Protein AF-A0A732BPU2-F1 (afdb_monomer)

Structure (mmCIF, N/CA/C/O backbone):
data_AF-A0A732BPU2-F1
#
_entry.id   AF-A0A732BPU2-F1
#
loop_
_atom_site.group_PDB
_atom_site.id
_atom_site.type_symbol
_atom_site.label_atom_id
_atom_site.label_alt_id
_atom_site.label_comp_id
_atom_site.label_asym_id
_atom_site.label_entity_id
_atom_site.label_seq_id
_atom_site.pdbx_PDB_ins_code
_atom_site.Cartn_x
_atom_site.Cartn_y
_atom_site.Cartn_z
_atom_site.occupancy
_atom_site.B_iso_or_equiv
_atom_site.auth_seq_id
_atom_site.auth_comp_id
_atom_site.auth_asym_id
_atom_site.auth_atom_id
_atom_site.pdbx_PDB_model_num
ATOM 1 N N . MET A 1 1 ? 7.974 29.650 -6.935 1.00 37.72 1 MET A N 1
ATOM 2 C CA . MET A 1 1 ? 8.463 28.492 -6.153 1.00 37.72 1 MET A CA 1
ATOM 3 C C . MET A 1 1 ? 8.157 27.228 -6.940 1.00 37.72 1 MET A C 1
ATOM 5 O O . MET A 1 1 ? 6.991 26.976 -7.203 1.00 37.72 1 MET A O 1
ATOM 9 N N . ARG A 1 2 ? 9.172 26.484 -7.398 1.00 38.28 2 ARG A N 1
ATOM 10 C CA . ARG A 1 2 ? 8.948 25.173 -8.027 1.00 38.28 2 ARG A CA 1
ATOM 11 C C . ARG A 1 2 ? 8.630 24.181 -6.912 1.00 38.28 2 ARG A C 1
ATOM 13 O O . ARG A 1 2 ? 9.453 23.997 -6.023 1.00 38.28 2 ARG A O 1
ATOM 20 N N . VAL A 1 3 ? 7.443 23.581 -6.933 1.00 41.69 3 VAL A N 1
ATOM 21 C CA . VAL A 1 3 ? 7.089 22.493 -6.014 1.00 41.69 3 VAL A CA 1
ATOM 22 C C . VAL A 1 3 ? 7.756 21.226 -6.548 1.00 41.69 3 VAL A C 1
ATOM 24 O O . VAL A 1 3 ? 7.152 20.431 -7.258 1.00 41.69 3 VAL A O 1
ATOM 27 N N . SER A 1 4 ? 9.052 21.074 -6.289 1.00 44.72 4 SER A N 1
ATOM 28 C CA . SER A 1 4 ? 9.785 19.827 -6.514 1.00 44.72 4 SER A CA 1
ATOM 29 C C . SER A 1 4 ? 9.447 18.868 -5.376 1.00 44.72 4 SER A C 1
ATOM 31 O O . SER A 1 4 ? 10.200 18.735 -4.417 1.00 44.72 4 SER A O 1
ATOM 33 N N . GLY A 1 5 ? 8.256 18.282 -5.430 1.00 47.84 5 GLY A N 1
ATOM 34 C CA . GLY A 1 5 ? 7.765 17.367 -4.409 1.00 47.84 5 GLY A CA 1
ATOM 35 C C . GLY A 1 5 ? 7.373 16.035 -5.018 1.00 47.84 5 GLY A C 1
ATOM 36 O O . GLY A 1 5 ? 6.200 15.680 -4.957 1.00 47.84 5 GLY A O 1
ATOM 37 N N . SER A 1 6 ? 8.316 15.290 -5.608 1.00 59.00 6 SER A N 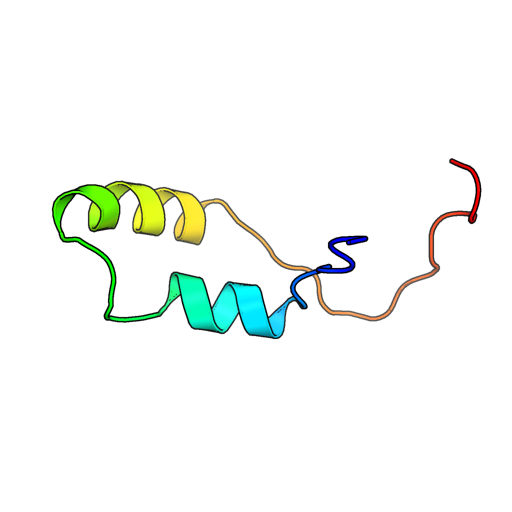1
ATOM 38 C CA . SER A 1 6 ? 8.078 13.854 -5.766 1.00 59.00 6 SER A CA 1
ATOM 39 C C . SER A 1 6 ? 8.093 13.265 -4.360 1.00 59.00 6 SER A C 1
ATOM 41 O O . SER A 1 6 ? 9.160 13.069 -3.778 1.00 59.00 6 SER A O 1
ATOM 43 N N . ALA A 1 7 ? 6.915 13.066 -3.770 1.00 64.12 7 ALA A N 1
ATOM 44 C CA . ALA A 1 7 ? 6.820 12.292 -2.543 1.00 64.12 7 ALA A CA 1
ATOM 45 C C . ALA A 1 7 ? 7.435 10.920 -2.833 1.00 64.12 7 ALA A C 1
ATOM 47 O O . ALA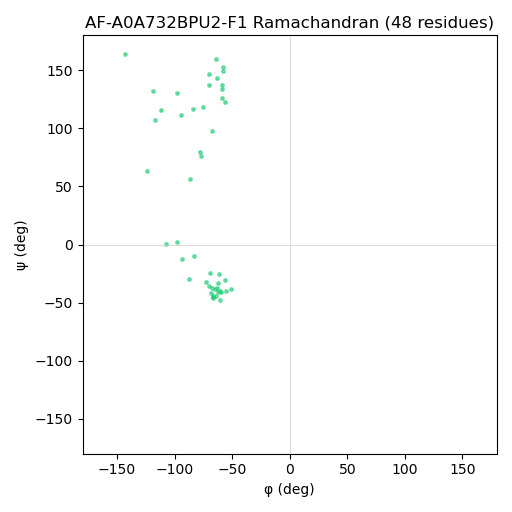 A 1 7 ? 7.024 10.248 -3.783 1.00 64.12 7 ALA A O 1
ATOM 48 N N . SER A 1 8 ? 8.454 10.538 -2.066 1.00 87.31 8 SER A N 1
AT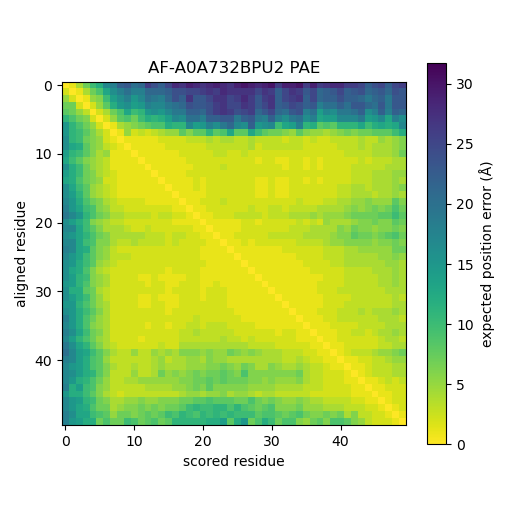OM 49 C CA . SER A 1 8 ? 9.031 9.208 -2.205 1.00 87.31 8 SER A CA 1
ATOM 50 C C . SER A 1 8 ? 7.977 8.161 -1.838 1.00 87.31 8 SER A C 1
ATOM 52 O O . SER A 1 8 ? 7.006 8.444 -1.128 1.00 87.31 8 SER A O 1
ATOM 54 N N . SER A 1 9 ? 8.172 6.922 -2.284 1.00 91.00 9 SER A N 1
ATOM 55 C CA . SER A 1 9 ? 7.328 5.795 -1.868 1.00 91.00 9 SER A CA 1
ATOM 56 C C . SER A 1 9 ? 7.197 5.711 -0.340 1.00 91.00 9 SER A C 1
ATOM 58 O O . SER A 1 9 ? 6.105 5.477 0.174 1.00 91.00 9 SER A O 1
ATOM 60 N N . GLN A 1 10 ? 8.279 5.994 0.389 1.00 91.31 10 GLN A N 1
ATOM 61 C CA . GLN A 1 10 ? 8.312 6.013 1.855 1.00 91.31 10 GLN A CA 1
ATOM 62 C C . GLN A 1 10 ? 7.429 7.124 2.452 1.00 91.31 10 GLN A C 1
ATOM 64 O O . GLN A 1 10 ? 6.727 6.901 3.441 1.00 91.31 10 GLN A O 1
ATOM 69 N N . ASP A 1 11 ? 7.389 8.306 1.830 1.00 93.94 11 ASP A N 1
ATOM 70 C CA . ASP A 1 11 ? 6.530 9.413 2.273 1.00 93.94 11 ASP A CA 1
ATOM 71 C C . ASP A 1 11 ? 5.044 9.092 2.086 1.00 93.94 11 ASP A C 1
ATOM 73 O O . ASP A 1 11 ? 4.209 9.446 2.917 1.00 93.94 11 ASP A O 1
ATOM 77 N N . ILE A 1 12 ? 4.698 8.396 1.004 1.00 94.44 12 ILE A N 1
ATOM 78 C CA . ILE A 1 12 ? 3.320 7.966 0.742 1.00 94.44 12 ILE A CA 1
ATOM 79 C C . ILE A 1 12 ? 2.895 6.925 1.786 1.00 94.44 12 ILE A C 1
ATOM 81 O O . ILE A 1 12 ? 1.821 7.049 2.379 1.00 94.44 12 ILE A O 1
ATOM 85 N N . ILE A 1 13 ? 3.762 5.947 2.071 1.00 94.69 13 ILE A N 1
ATOM 86 C CA . ILE A 1 13 ? 3.516 4.904 3.078 1.00 94.69 13 ILE A CA 1
ATOM 87 C C . ILE A 1 13 ? 3.354 5.511 4.478 1.00 94.69 13 ILE A C 1
ATOM 89 O O . ILE A 1 13 ? 2.478 5.082 5.234 1.00 94.69 13 ILE A O 1
ATOM 93 N N . SER A 1 14 ? 4.161 6.510 4.841 1.00 95.44 14 SER A N 1
ATOM 94 C CA . SER A 1 14 ? 4.049 7.156 6.154 1.00 95.44 14 SER A CA 1
ATOM 95 C C . SER A 1 14 ? 2.752 7.961 6.293 1.00 95.44 14 SER A C 1
ATOM 97 O O . SER A 1 14 ? 2.070 7.851 7.312 1.00 95.44 14 SER A O 1
ATOM 99 N N . ARG A 1 15 ? 2.349 8.705 5.254 1.00 95.50 15 ARG A N 1
ATOM 100 C CA . ARG A 1 15 ? 1.107 9.497 5.261 1.00 95.50 15 ARG A CA 1
ATOM 101 C C . ARG A 1 15 ? -0.140 8.624 5.305 1.00 95.50 15 ARG A C 1
ATOM 103 O O . ARG A 1 15 ? -1.033 8.903 6.098 1.00 95.50 15 ARG A O 1
ATOM 110 N N . ILE A 1 16 ? -0.193 7.557 4.506 1.00 95.88 16 ILE A N 1
ATOM 111 C CA . ILE A 1 16 ? -1.389 6.707 4.406 1.00 95.88 16 ILE A CA 1
ATOM 112 C C . ILE A 1 16 ? -1.647 5.885 5.678 1.00 95.88 16 ILE A C 1
ATOM 114 O O . ILE A 1 16 ? -2.781 5.510 5.962 1.00 95.88 16 ILE A O 1
ATOM 118 N N . ASN A 1 17 ? -0.595 5.619 6.459 1.00 96.25 17 ASN A N 1
ATOM 119 C CA . ASN A 1 17 ? -0.681 4.931 7.748 1.00 96.25 17 ASN A CA 1
ATOM 120 C C . ASN A 1 17 ? -0.694 5.891 8.949 1.00 96.25 17 ASN A C 1
ATOM 122 O O . ASN A 1 17 ? -0.705 5.437 10.096 1.00 96.25 17 ASN A O 1
ATOM 126 N N . SER A 1 18 ? -0.676 7.204 8.711 1.00 96.62 18 SER A N 1
ATOM 127 C CA . SER A 1 18 ? -0.723 8.201 9.775 1.00 96.62 18 SER A CA 1
ATOM 128 C C . SER A 1 18 ? -2.039 8.112 10.545 1.00 96.62 18 SER A C 1
ATOM 130 O O . SER A 1 18 ? -3.105 7.904 9.973 1.00 96.62 18 SER A O 1
ATOM 132 N N . LYS A 1 19 ? -1.978 8.324 11.861 1.00 94.81 19 LYS A N 1
ATOM 133 C CA . LYS A 1 19 ? -3.177 8.456 12.704 1.00 94.81 19 LYS A CA 1
ATOM 134 C C . LYS A 1 19 ? -3.757 9.872 12.684 1.00 94.81 19 LYS A C 1
ATOM 136 O O . LYS A 1 19 ? -4.851 10.082 13.190 1.00 94.81 19 LYS A O 1
ATOM 141 N N . ASN A 1 20 ? -3.032 10.833 12.110 1.00 96.25 20 ASN A N 1
ATOM 142 C CA . ASN A 1 20 ? -3.475 12.217 11.962 1.00 96.25 20 ASN A CA 1
ATOM 143 C C . ASN A 1 20 ? -4.291 12.393 10.670 1.00 96.25 20 ASN A C 1
ATOM 145 O O . ASN A 1 20 ? -3.922 13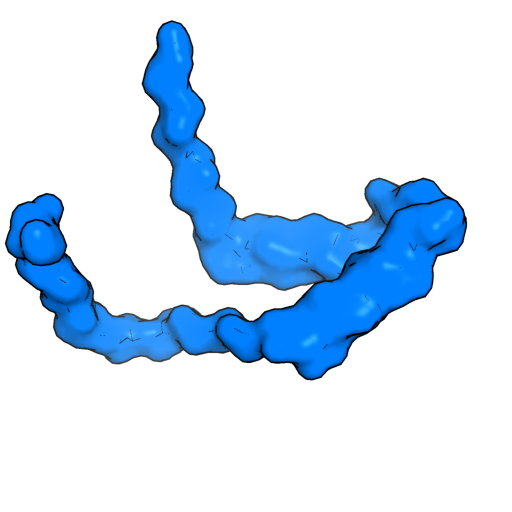.162 9.786 1.00 96.25 20 ASN A O 1
ATOM 149 N N . ILE A 1 21 ? -5.353 11.603 10.536 1.00 96.12 21 ILE A N 1
ATOM 150 C CA . ILE A 1 21 ? -6.311 11.674 9.433 1.00 96.12 21 ILE A CA 1
ATOM 151 C C . ILE A 1 21 ? -7.658 12.007 10.062 1.00 96.12 21 ILE A C 1
ATOM 153 O O . ILE A 1 21 ? -8.044 11.390 11.056 1.00 96.12 21 ILE A O 1
ATOM 157 N N . ASN A 1 22 ? -8.367 12.984 9.500 1.00 96.81 22 ASN A N 1
ATOM 158 C CA . ASN A 1 22 ? -9.714 13.306 9.949 1.00 96.81 22 ASN A CA 1
ATOM 159 C C . ASN A 1 22 ? -10.613 12.066 9.792 1.00 96.81 22 ASN A C 1
ATOM 161 O O . ASN A 1 22 ? -10.565 11.382 8.771 1.00 96.81 22 ASN A O 1
ATOM 165 N N . ASN A 1 23 ? -11.455 11.769 10.783 1.00 96.00 23 ASN A N 1
ATOM 166 C CA . ASN A 1 23 ? -12.355 10.616 10.726 1.00 96.00 23 ASN A CA 1
ATOM 167 C C . ASN A 1 23 ? -13.266 10.620 9.489 1.00 96.00 23 ASN A C 1
ATOM 169 O O . ASN A 1 23 ? -13.578 9.542 8.983 1.00 96.00 23 ASN A O 1
ATOM 173 N N . ASN A 1 24 ? -13.637 11.799 8.981 1.00 97.75 24 ASN A N 1
ATOM 174 C CA . ASN A 1 24 ? -14.430 11.928 7.756 1.00 97.75 24 ASN A CA 1
ATOM 175 C C . ASN A 1 24 ? -13.692 11.366 6.527 1.00 97.75 24 ASN A C 1
ATOM 177 O O . ASN A 1 24 ? -14.315 10.741 5.672 1.00 97.75 24 ASN A O 1
ATOM 181 N N . ASP A 1 25 ? -12.364 11.487 6.502 1.00 97.62 25 ASP A N 1
ATOM 182 C CA . ASP A 1 25 ? -11.509 11.048 5.394 1.00 97.62 25 ASP A CA 1
ATOM 183 C C . ASP A 1 25 ? -10.980 9.619 5.607 1.00 97.62 25 ASP A C 1
ATOM 185 O O . ASP A 1 25 ? -10.467 8.984 4.687 1.00 97.62 25 ASP A O 1
ATOM 189 N N . SER A 1 26 ? -11.115 9.061 6.817 1.00 97.31 26 SER A N 1
ATOM 190 C CA . SER A 1 26 ? -10.547 7.754 7.180 1.00 97.31 26 SER A CA 1
ATOM 191 C C . SER A 1 26 ? -10.996 6.627 6.243 1.00 97.31 26 SER A C 1
ATOM 193 O O . SER A 1 26 ? -10.193 5.775 5.859 1.00 97.31 26 SER A O 1
ATOM 195 N N . ASN A 1 27 ? -12.269 6.625 5.838 1.00 97.69 27 ASN A N 1
ATOM 196 C CA . ASN A 1 27 ? -12.799 5.612 4.924 1.00 97.69 27 ASN A CA 1
ATOM 197 C C . ASN A 1 27 ? -12.251 5.772 3.501 1.00 97.69 27 ASN A C 1
ATOM 199 O O . ASN A 1 27 ? -12.004 4.774 2.828 1.00 97.69 27 ASN A O 1
ATOM 203 N N . GLU A 1 28 ? -12.035 7.006 3.048 1.00 98.19 28 GLU A N 1
ATOM 204 C CA . GLU A 1 28 ? -11.405 7.281 1.756 1.00 98.19 28 GLU A CA 1
ATOM 205 C C . GLU A 1 28 ? -9.945 6.845 1.751 1.00 98.19 28 GLU A C 1
ATOM 207 O O . GLU A 1 28 ? -9.529 6.124 0.846 1.00 98.19 28 GLU A O 1
ATOM 212 N N . VAL A 1 29 ? -9.191 7.179 2.800 1.00 97.88 29 VAL A N 1
ATOM 213 C CA . VAL A 1 29 ? -7.786 6.775 2.905 1.00 97.88 29 VAL A CA 1
ATOM 214 C C . VAL A 1 29 ? -7.640 5.254 2.972 1.00 97.88 29 VAL A C 1
ATOM 216 O O . VAL A 1 29 ? -6.737 4.710 2.341 1.00 97.88 29 VAL A O 1
ATOM 219 N N . LYS A 1 30 ? -8.549 4.543 3.655 1.00 97.75 30 LYS A N 1
ATOM 220 C CA . LYS A 1 30 ? -8.582 3.068 3.629 1.00 97.75 30 LYS A CA 1
ATOM 221 C C . LYS A 1 30 ? -8.796 2.527 2.217 1.00 97.75 30 LYS A C 1
ATOM 223 O O . LYS A 1 30 ? -8.020 1.688 1.781 1.00 97.75 30 LYS A O 1
ATOM 228 N N . ARG A 1 31 ? -9.771 3.060 1.469 1.00 98.38 31 ARG A N 1
ATOM 229 C CA . ARG A 1 31 ? -10.000 2.651 0.070 1.00 98.38 31 ARG A CA 1
ATOM 230 C C . ARG A 1 31 ? -8.775 2.894 -0.812 1.00 98.38 31 ARG A C 1
ATOM 232 O O . ARG A 1 31 ? -8.439 2.042 -1.627 1.00 98.38 31 ARG A O 1
ATOM 239 N N . ILE A 1 32 ? -8.091 4.027 -0.637 1.00 97.88 32 ILE A N 1
ATOM 240 C CA . ILE A 1 32 ? -6.844 4.320 -1.359 1.00 97.88 32 ILE A CA 1
ATOM 241 C C . ILE A 1 32 ? -5.756 3.319 -0.963 1.00 97.88 32 ILE A C 1
ATOM 243 O O . ILE A 1 32 ? -5.066 2.801 -1.835 1.00 97.88 32 ILE A O 1
ATOM 247 N N . LYS A 1 33 ? -5.617 3.017 0.333 1.00 97.19 33 LYS A N 1
ATOM 248 C CA . LYS A 1 33 ? -4.625 2.066 0.848 1.00 97.19 33 LYS A CA 1
ATOM 249 C C . LYS A 1 33 ? -4.821 0.664 0.287 1.00 97.19 33 LYS A C 1
ATOM 251 O O . LYS A 1 33 ? -3.835 0.014 -0.038 1.00 97.19 33 LYS A O 1
ATOM 256 N N . ASP A 1 34 ? -6.067 0.226 0.163 1.00 97.56 34 ASP A N 1
ATOM 257 C CA . ASP A 1 34 ? -6.388 -1.102 -0.354 1.00 97.56 34 ASP A CA 1
ATOM 258 C C . ASP A 1 34 ? -6.151 -1.198 -1.872 1.00 97.56 34 ASP A C 1
ATOM 260 O O . ASP A 1 34 ? -5.770 -2.254 -2.373 1.00 97.56 34 ASP A O 1
ATOM 264 N N . ALA A 1 35 ? -6.348 -0.100 -2.610 1.00 98.00 35 ALA A N 1
ATOM 265 C CA . ALA A 1 35 ? -6.196 -0.070 -4.065 1.00 98.00 35 ALA A CA 1
ATOM 266 C C . ALA A 1 35 ? -4.762 0.222 -4.545 1.00 98.00 35 ALA A C 1
ATOM 268 O O . ALA A 1 35 ? -4.377 -0.187 -5.642 1.00 98.00 35 ALA A O 1
ATOM 269 N N . LEU A 1 36 ? -3.977 0.971 -3.768 1.00 96.50 36 LEU A N 1
ATOM 270 C CA . LEU A 1 36 ? -2.675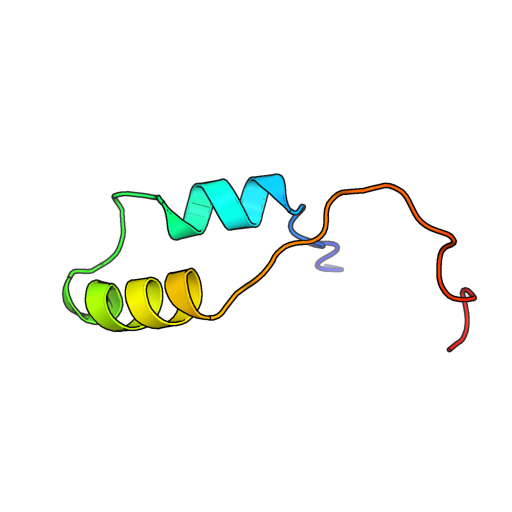 1.473 -4.195 1.00 96.50 36 LEU A CA 1
ATOM 271 C C . LEU A 1 36 ? -1.567 0.432 -3.983 1.00 96.50 36 LEU A C 1
ATOM 273 O O . LEU A 1 36 ? -1.198 0.116 -2.855 1.00 96.50 36 LEU A O 1
ATOM 277 N N . CYS A 1 37 ? -0.955 -0.020 -5.078 1.00 96.25 37 CYS A N 1
ATOM 278 C CA . CYS A 1 37 ? 0.287 -0.790 -5.046 1.00 96.25 37 CYS A CA 1
ATOM 279 C C . CYS A 1 37 ? 1.481 0.134 -5.317 1.00 96.25 37 CYS A C 1
ATOM 281 O O . CYS A 1 37 ? 1.475 0.900 -6.281 1.00 96.25 37 CYS A O 1
ATOM 283 N N . ILE A 1 38 ? 2.513 0.061 -4.475 1.00 94.38 38 ILE A N 1
ATOM 284 C CA . ILE A 1 38 ? 3.735 0.856 -4.622 1.00 94.38 38 ILE A CA 1
ATOM 285 C C . ILE A 1 38 ? 4.884 -0.080 -4.978 1.00 94.38 38 ILE A C 1
ATOM 287 O O . ILE A 1 38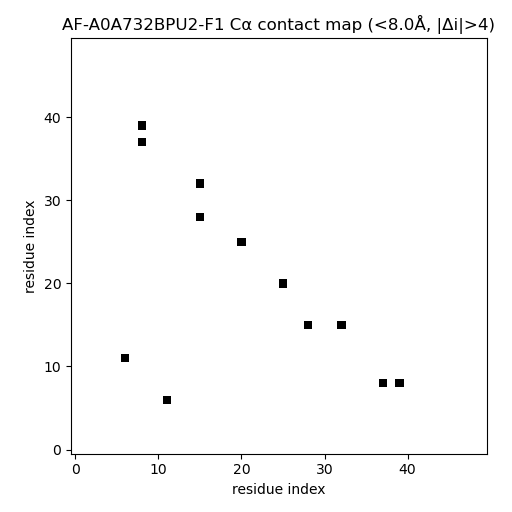 ? 5.293 -0.916 -4.174 1.00 94.38 38 ILE A O 1
ATOM 291 N N . GLU A 1 39 ? 5.434 0.091 -6.175 1.00 93.12 39 GLU A N 1
ATOM 292 C CA . GLU A 1 39 ? 6.578 -0.685 -6.637 1.00 93.12 39 GLU A CA 1
ATOM 293 C C . GLU A 1 39 ? 7.882 0.069 -6.366 1.00 93.12 39 GLU A C 1
ATOM 295 O O . GLU A 1 39 ? 8.154 1.109 -6.962 1.00 93.12 39 GLU A O 1
ATOM 300 N N . SER A 1 40 ? 8.682 -0.456 -5.438 1.00 89.62 40 SER A N 1
ATOM 301 C CA . SER A 1 40 ? 9.919 0.172 -4.954 1.00 89.62 40 SER A CA 1
ATOM 302 C C . SER A 1 40 ? 11.198 -0.508 -5.443 1.00 89.62 40 SER A C 1
ATOM 304 O O . SER A 1 40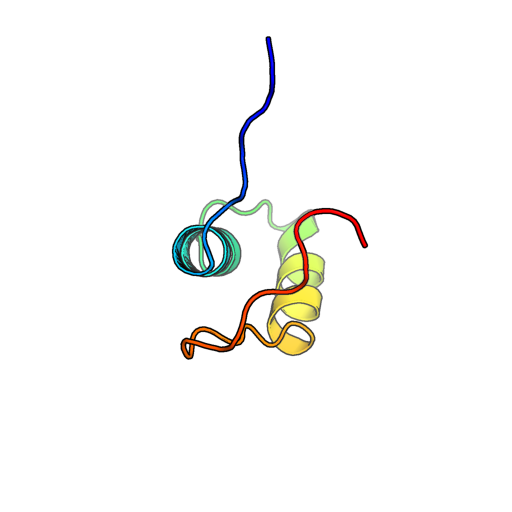 ? 12.291 -0.077 -5.080 1.00 89.62 40 SER A O 1
ATOM 306 N N . LYS A 1 41 ? 11.086 -1.570 -6.248 1.00 93.12 41 LYS A N 1
ATOM 307 C CA . LYS A 1 41 ? 12.255 -2.212 -6.854 1.00 93.12 41 LYS A CA 1
ATOM 308 C C . LYS A 1 41 ? 12.849 -1.297 -7.921 1.00 93.12 41 LYS A C 1
ATOM 310 O O . LYS A 1 41 ? 12.111 -0.727 -8.726 1.00 93.12 41 LYS A O 1
ATOM 315 N N . GLU A 1 42 ? 14.175 -1.189 -7.938 1.00 90.00 42 GLU A N 1
ATOM 316 C CA . GLU A 1 42 ? 14.885 -0.474 -8.997 1.00 90.00 42 GLU A CA 1
ATOM 317 C C . GLU A 1 42 ? 14.570 -1.090 -10.363 1.00 90.00 42 GLU A C 1
ATOM 319 O O . GLU A 1 42 ? 14.564 -2.311 -10.536 1.00 90.00 42 GLU A O 1
ATOM 324 N N . AR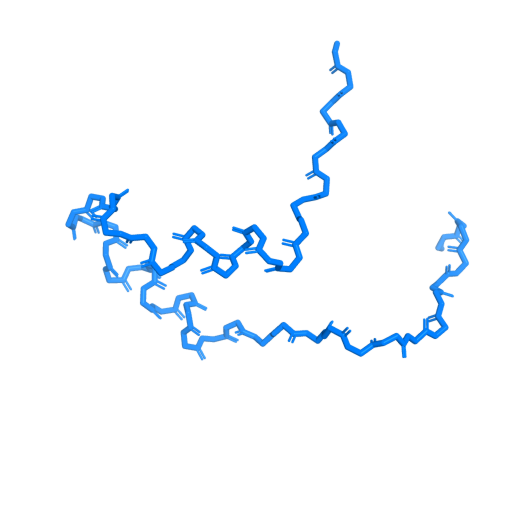G A 1 43 ? 14.281 -0.222 -11.332 1.00 91.56 43 ARG A N 1
ATOM 325 C CA . ARG A 1 43 ? 13.983 -0.572 -12.721 1.00 91.56 43 ARG A CA 1
ATOM 326 C C . ARG A 1 43 ? 14.576 0.477 -13.644 1.00 91.56 43 ARG A C 1
ATOM 328 O O . ARG A 1 43 ? 14.906 1.582 -13.217 1.00 91.56 43 ARG A O 1
ATOM 335 N N . ILE A 1 44 ? 14.675 0.121 -14.920 1.00 94.50 44 ILE A N 1
ATOM 336 C CA . ILE A 1 44 ? 15.084 1.051 -15.968 1.00 94.50 44 ILE A CA 1
ATOM 337 C C . ILE A 1 44 ? 14.090 2.216 -15.987 1.00 94.50 44 ILE A C 1
ATOM 339 O O . ILE A 1 44 ? 12.877 2.010 -16.054 1.00 94.50 44 ILE A O 1
ATOM 343 N N . LEU A 1 45 ? 14.620 3.433 -15.882 1.00 91.62 45 LEU A N 1
ATOM 344 C CA . LEU A 1 45 ? 13.826 4.651 -15.925 1.00 91.62 45 LEU A CA 1
ATOM 345 C C . LEU A 1 45 ? 13.290 4.873 -17.339 1.00 91.62 45 LEU A C 1
ATOM 347 O O . LEU A 1 45 ? 13.958 4.572 -18.330 1.00 91.62 45 LEU A O 1
ATOM 351 N N . TYR A 1 46 ? 12.095 5.449 -17.422 1.00 91.44 46 TYR A N 1
ATOM 352 C CA . TYR A 1 46 ? 11.599 5.994 -18.677 1.00 91.44 46 TYR A CA 1
ATOM 353 C C . TYR A 1 46 ? 12.559 7.064 -19.222 1.00 91.44 46 TYR A C 1
ATOM 355 O O . TYR A 1 46 ? 13.271 7.707 -18.441 1.00 91.44 46 TYR A O 1
ATOM 363 N N . PRO A 1 47 ? 12.592 7.274 -20.550 1.00 93.38 47 PRO A N 1
ATOM 364 C CA . PRO A 1 47 ? 13.382 8.345 -21.137 1.00 93.38 47 PRO A CA 1
ATOM 365 C C . PRO A 1 47 ? 12.962 9.704 -20.567 1.00 93.38 47 PRO A C 1
ATOM 367 O O . PRO A 1 47 ? 11.803 9.927 -20.223 1.00 93.38 47 PRO A O 1
ATOM 370 N N . GLN A 1 48 ? 13.918 10.632 -20.499 1.00 88.00 48 GLN A N 1
ATOM 371 C CA . GLN A 1 48 ? 13.699 11.956 -19.908 1.00 88.00 48 GLN A CA 1
ATOM 372 C C . GLN A 1 48 ? 12.620 12.774 -20.639 1.00 88.00 48 GLN A C 1
ATOM 374 O O . GLN A 1 48 ? 12.011 13.661 -20.042 1.00 88.00 48 GLN A O 1
ATOM 379 N N . ASN A 1 49 ? 12.399 12.483 -21.921 1.00 90.75 49 ASN A N 1
ATOM 380 C CA . ASN A 1 49 ? 11.305 13.015 -22.718 1.00 90.75 49 ASN A CA 1
ATOM 381 C C . ASN A 1 49 ? 10.414 11.839 -23.135 1.00 90.75 49 ASN A C 1
ATOM 383 O O . ASN A 1 49 ? 10.857 11.007 -23.931 1.00 90.75 49 ASN A O 1
ATOM 387 N N . LEU A 1 50 ? 9.232 11.755 -22.519 1.00 81.50 50 LEU A N 1
ATOM 388 C CA . LEU A 1 50 ? 8.222 10.722 -22.768 1.00 81.50 50 LEU A CA 1
ATOM 389 C C . LEU A 1 50 ? 7.556 10.885 -24.137 1.00 81.50 50 LEU A C 1
ATOM 391 O O . LEU A 1 50 ? 7.372 12.046 -24.568 1.00 81.50 50 LEU A O 1
#

Secondary structure (DSSP, 8-state):
--------HHHHHHHHT-S-S-HHHHHHHHHHHHH-----S--PPPPS--

pLDDT: mean 87.89, std 16.95, range [37.72, 98.38]

Radius of gyration: 14.39 Å; Cα contacts (8 Å, |Δi|>4): 6; chains: 1; bounding box: 30×31×36 Å

Solvent-accessible surface area (backbone atoms only — not comparable to full-atom values): 3554 Å² total; per-residue (Å²): 134,84,84,86,68,81,72,47,75,67,54,51,54,52,60,73,69,45,84,90,54,59,75,88,48,45,65,57,51,48,53,49,59,76,69,60,82,84,87,82,74,91,68,88,74,78,65,96,73,125

Sequence (50 aa):
MRVSGSASSQDIISRINSKNINNNDSNEVKRIKDALCIESKERILYPQNL

Mean predicted aligned error: 6.04 Å

InterPro domains:
  IPR008834 Salmonella plasmid virulence SpvD [PF05563] (1-50)

Nearest PDB structures (foldseek):
  5lq7-assembly1_A  TM=1.003E+00  e=7.863E-04  Salmonella en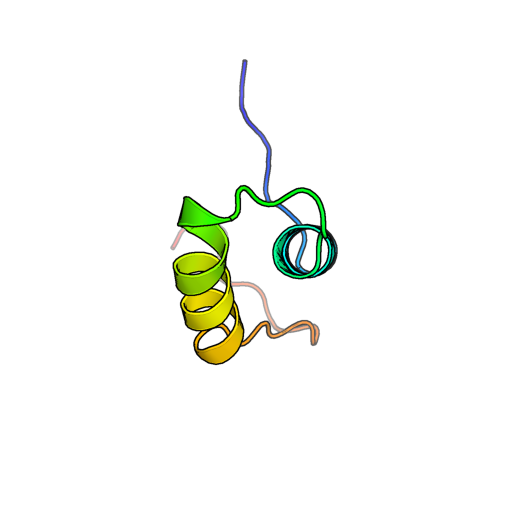terica
  5lq6-assembly1_A  TM=1.002E+00  e=9.995E-03  Salmonella enterica

Foldseek 3Di:
DPPPDPPPPVNLVCVLPDPPDPPVCVVVSVVCVVPDDDDDDDDDDDPPPD

Organism: Salmonella enterica (NCBI:txid28901)